Protein AF-A0A8S1NNQ7-F1 (afdb_monomer_lite)

Radius of gyration: 31.77 Å; chains: 1; bounding box: 62×39×93 Å

Sequence (143 aa):
MIASKVFKKEGKKIKADSQTQILNKNLIQQRSIQKEQLNHKQTIVELKKKQLSDIIQKFKAANLLVQRNKSLESTLKQSLFHFPILIFSSQINNQIFIRDKKYLKILMKSKVNFIADLDVVKNLYLETIDLKYLIEECQNLFI

pLDDT: mean 73.91, std 15.17, range [33.53, 92.94]

Structure (mmCIF, N/CA/C/O backbone):
data_AF-A0A8S1NNQ7-F1
#
_entry.id   AF-A0A8S1NNQ7-F1
#
loop_
_atom_site.group_PDB
_atom_site.id
_atom_site.type_symbol
_atom_site.label_atom_id
_atom_site.label_alt_id
_atom_site.label_comp_id
_atom_site.label_asym_id
_atom_site.label_entity_id
_atom_site.label_seq_id
_atom_site.pdbx_PDB_ins_code
_atom_site.Cartn_x
_atom_site.Cartn_y
_atom_site.Cartn_z
_atom_site.occupancy
_atom_site.B_iso_or_equiv
_atom_site.auth_seq_id
_atom_site.auth_comp_id
_atom_site.auth_asym_id
_atom_site.auth_atom_id
_atom_site.pdbx_PDB_model_num
ATOM 1 N N . MET A 1 1 ? -19.800 -20.104 57.943 1.00 33.53 1 MET A N 1
ATOM 2 C CA . MET A 1 1 ? -20.811 -19.570 58.879 1.00 33.53 1 MET A CA 1
ATOM 3 C C . MET A 1 1 ? -20.421 -18.132 59.206 1.00 33.53 1 MET A C 1
ATOM 5 O O . MET A 1 1 ? -19.491 -17.925 59.969 1.00 33.53 1 MET A O 1
ATOM 9 N N . ILE A 1 2 ? -21.024 -17.148 58.533 1.00 39.19 2 ILE A N 1
ATOM 10 C CA . ILE A 1 2 ? -20.759 -15.717 58.761 1.00 39.19 2 ILE A CA 1
ATOM 11 C C . ILE A 1 2 ? -22.021 -15.143 59.404 1.00 39.19 2 ILE A C 1
ATOM 13 O O . ILE A 1 2 ? -23.106 -15.248 58.839 1.00 39.19 2 ILE A O 1
ATOM 17 N N . ALA A 1 3 ? -21.887 -14.601 60.612 1.00 39.66 3 ALA A N 1
ATOM 18 C CA . ALA A 1 3 ? -22.995 -14.038 61.368 1.00 39.66 3 ALA A CA 1
ATOM 19 C C . ALA A 1 3 ? -23.382 -12.662 60.801 1.00 39.66 3 ALA A C 1
ATOM 21 O O . ALA A 1 3 ? -22.694 -11.668 61.032 1.00 39.66 3 ALA A O 1
ATOM 22 N N . SER A 1 4 ? -24.504 -12.585 60.083 1.00 45.91 4 SER A N 1
ATOM 23 C CA . SER A 1 4 ? -25.155 -11.309 59.770 1.00 45.91 4 SER A CA 1
ATOM 24 C C . SER A 1 4 ? -25.736 -10.706 61.050 1.00 45.91 4 SER A C 1
ATOM 26 O O . SER A 1 4 ? -26.842 -11.046 61.467 1.00 45.91 4 SER A O 1
ATOM 28 N N . LYS A 1 5 ? -25.001 -9.783 61.681 1.00 49.41 5 LYS A N 1
ATOM 29 C CA . LYS A 1 5 ? -25.547 -8.891 62.715 1.00 49.41 5 LYS A CA 1
ATOM 30 C C . LYS A 1 5 ? -26.535 -7.916 62.068 1.00 49.41 5 LYS A C 1
ATOM 32 O O . LYS A 1 5 ? -26.156 -6.867 61.555 1.00 49.41 5 LYS A O 1
ATOM 37 N N . VAL A 1 6 ? -27.815 -8.273 62.101 1.00 50.44 6 VAL A N 1
ATOM 38 C CA . VAL A 1 6 ? -28.929 -7.365 61.814 1.00 50.44 6 VAL A CA 1
ATOM 39 C C . VAL A 1 6 ? -29.130 -6.477 63.043 1.00 50.44 6 VAL A C 1
ATOM 41 O O . VAL A 1 6 ? -29.739 -6.891 64.027 1.00 50.44 6 VAL A O 1
ATOM 44 N N . PHE A 1 7 ? -28.613 -5.248 63.010 1.00 44.47 7 PHE A N 1
ATOM 45 C CA . PHE A 1 7 ? -28.954 -4.239 64.011 1.00 44.47 7 PHE A CA 1
ATOM 46 C C . PHE A 1 7 ? -30.371 -3.716 63.741 1.00 44.47 7 PHE A C 1
ATOM 48 O O . PHE A 1 7 ? -30.571 -2.800 62.948 1.00 44.47 7 PHE A O 1
ATOM 55 N N . LYS A 1 8 ? -31.368 -4.298 64.414 1.00 49.38 8 LYS A N 1
ATOM 56 C CA . LYS A 1 8 ? -32.649 -3.631 64.672 1.00 49.38 8 LYS A CA 1
ATOM 57 C C . LYS A 1 8 ? -32.549 -2.963 66.042 1.00 49.38 8 LYS A C 1
ATOM 59 O O . LYS A 1 8 ? -32.662 -3.633 67.061 1.00 49.38 8 LYS A O 1
ATOM 64 N N . LYS A 1 9 ? -32.330 -1.647 66.056 1.00 48.62 9 LYS A N 1
ATOM 65 C CA . LYS A 1 9 ? -32.800 -0.791 67.150 1.00 48.62 9 LYS A CA 1
ATOM 66 C C . LYS A 1 9 ? -34.024 -0.037 66.646 1.00 48.62 9 LYS A C 1
ATOM 68 O O . LYS A 1 9 ? -34.081 0.393 65.498 1.00 48.62 9 LYS A O 1
ATOM 73 N N . GLU A 1 10 ? -35.012 -0.003 67.514 1.00 48.09 10 GLU A N 1
ATOM 74 C CA . GLU A 1 10 ? -36.369 0.497 67.355 1.00 48.09 10 GLU A CA 1
ATOM 75 C C . GLU A 1 10 ? -36.482 1.796 66.530 1.00 48.09 10 GLU A C 1
ATOM 77 O O . GLU A 1 10 ? -35.750 2.767 66.715 1.00 48.09 10 GLU A O 1
ATOM 82 N N . GLY A 1 11 ? -37.444 1.814 65.604 1.00 49.06 11 GLY A N 1
ATOM 83 C CA . GLY A 1 11 ? -38.121 3.039 65.166 1.00 49.06 11 GLY A CA 1
ATOM 84 C C . GLY A 1 11 ? -37.479 3.922 64.090 1.00 49.06 11 GLY A C 1
ATOM 85 O O . GLY A 1 11 ? -38.194 4.746 63.526 1.00 49.06 11 GLY A O 1
ATOM 86 N N . LYS A 1 12 ? -36.201 3.775 63.719 1.00 51.69 12 LYS A N 1
ATOM 87 C CA . LYS A 1 12 ? -35.616 4.570 62.615 1.00 51.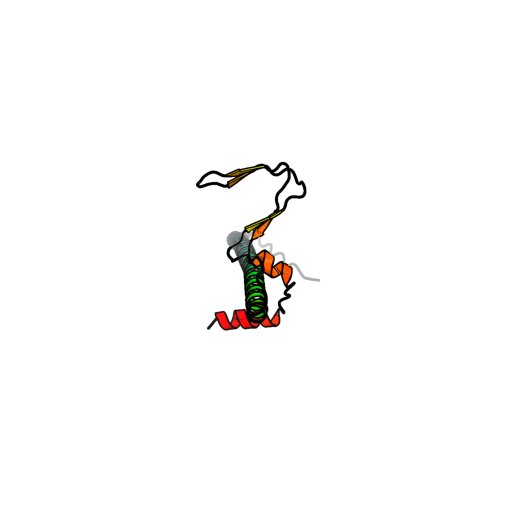69 12 LYS A CA 1
ATOM 88 C C . LYS A 1 12 ? -34.958 3.683 61.563 1.00 51.69 12 LYS A C 1
ATOM 90 O O . LYS A 1 12 ? -33.912 3.086 61.799 1.00 51.69 12 LYS A O 1
ATOM 95 N N . LYS A 1 13 ? -35.558 3.631 60.365 1.00 51.91 13 LYS A N 1
ATOM 96 C CA . LYS A 1 13 ? -34.886 3.128 59.157 1.00 51.91 13 LYS A CA 1
ATOM 97 C C . LYS A 1 13 ? -33.633 3.978 58.948 1.00 51.91 13 LYS A C 1
ATOM 99 O O . LYS A 1 13 ? -33.746 5.157 58.616 1.00 51.91 13 LYS A O 1
ATOM 104 N N . ILE A 1 14 ? -32.456 3.394 59.147 1.00 49.94 14 ILE A N 1
ATOM 105 C CA . ILE A 1 14 ? -31.200 4.003 58.713 1.00 49.94 14 ILE A CA 1
ATO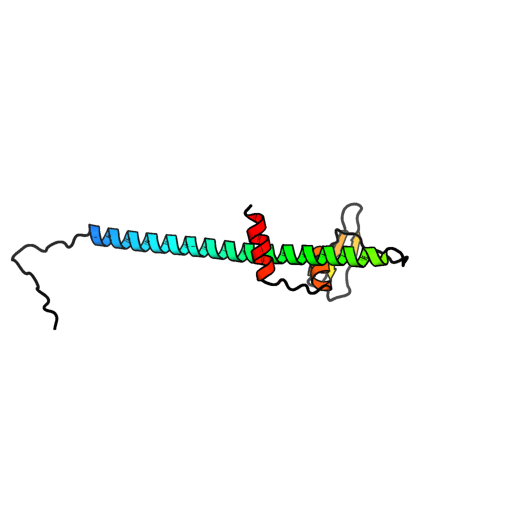M 106 C C . ILE A 1 14 ? -31.307 4.102 57.187 1.00 49.94 14 ILE A C 1
ATOM 108 O O . ILE A 1 14 ? -31.328 3.080 56.499 1.00 49.94 14 ILE A O 1
ATOM 112 N N . LYS A 1 15 ? -31.474 5.319 56.654 1.00 49.22 15 LYS A N 1
ATOM 113 C CA . LYS A 1 15 ? -31.302 5.565 55.220 1.00 49.22 15 LYS A CA 1
ATOM 114 C C . LYS A 1 15 ? -29.836 5.254 54.936 1.00 49.22 15 LYS A C 1
ATOM 116 O O . LYS A 1 15 ? -28.974 6.024 55.336 1.00 49.22 15 LYS A O 1
ATOM 121 N N . ALA A 1 16 ? -29.554 4.103 54.329 1.00 50.84 16 ALA A N 1
ATOM 122 C CA . ALA A 1 16 ? -28.240 3.857 53.753 1.00 50.84 16 ALA A CA 1
ATOM 123 C C . ALA A 1 16 ? -27.938 5.030 52.810 1.00 50.84 16 ALA A C 1
ATOM 125 O O . ALA A 1 16 ? -28.780 5.347 51.967 1.00 50.84 16 ALA A O 1
ATOM 126 N N . ASP A 1 17 ? -26.806 5.705 53.019 1.00 48.97 17 ASP A N 1
ATOM 127 C CA . ASP A 1 17 ? -26.443 6.948 52.338 1.00 48.97 17 ASP A CA 1
ATOM 128 C C . ASP A 1 17 ? -26.638 6.828 50.826 1.00 48.97 17 ASP A C 1
ATOM 130 O O . ASP A 1 17 ? -25.821 6.239 50.114 1.00 48.97 17 ASP A O 1
ATOM 134 N N . SER A 1 18 ? -27.706 7.437 50.310 1.00 51.62 18 SER A N 1
ATOM 135 C CA . SER A 1 18 ? -27.981 7.525 48.874 1.00 51.62 18 SER A CA 1
ATOM 136 C C . SER A 1 18 ? -26.841 8.215 48.117 1.00 51.62 18 SER A C 1
ATOM 138 O O . SER A 1 18 ? -26.664 7.989 46.923 1.00 51.62 18 SER A O 1
ATOM 140 N N . GLN A 1 19 ? -26.020 9.005 48.818 1.00 51.25 19 GLN A N 1
ATOM 141 C CA . GLN A 1 19 ? -24.809 9.625 48.285 1.00 51.25 19 GLN A CA 1
ATOM 142 C C . GLN A 1 19 ? -23.745 8.595 47.870 1.00 51.25 19 GLN A C 1
ATOM 144 O O . GLN A 1 19 ? -23.140 8.757 46.813 1.00 51.25 19 GLN A O 1
ATOM 149 N N . THR A 1 20 ? -23.562 7.495 48.613 1.00 54.59 20 THR A N 1
ATOM 150 C CA . THR A 1 20 ? -22.561 6.461 48.267 1.00 54.59 20 THR A CA 1
ATOM 151 C C . THR A 1 20 ? -22.957 5.640 47.038 1.00 54.59 20 THR A C 1
ATOM 153 O O . THR A 1 20 ? -22.106 5.301 46.215 1.00 54.59 20 THR A O 1
ATOM 156 N N . GLN A 1 21 ? -24.253 5.371 46.843 1.00 56.47 21 GLN A N 1
ATOM 157 C CA . GLN A 1 21 ? -24.742 4.679 45.644 1.00 56.47 21 GLN A CA 1
ATOM 158 C C . GLN A 1 21 ? -24.612 5.539 44.378 1.00 56.47 21 GLN A C 1
ATOM 160 O O . GLN A 1 21 ? -24.281 5.009 43.317 1.00 56.47 21 GLN A O 1
ATOM 165 N N . ILE A 1 22 ? -24.845 6.852 44.479 1.00 58.56 22 ILE A N 1
ATOM 166 C CA . ILE A 1 22 ? -24.683 7.793 43.359 1.00 58.56 22 ILE A CA 1
ATOM 167 C C . ILE A 1 22 ? -23.195 7.976 43.021 1.00 58.56 22 ILE A C 1
ATOM 169 O O . ILE A 1 22 ? -22.827 7.894 41.851 1.00 58.56 22 ILE A O 1
ATOM 173 N N . LEU A 1 23 ? -22.326 8.119 44.030 1.00 61.22 23 LEU A N 1
ATOM 174 C CA . LEU A 1 23 ? -20.867 8.165 43.853 1.00 61.22 23 LEU A CA 1
ATOM 175 C C . LEU A 1 23 ? -20.332 6.912 43.148 1.00 61.22 23 LEU A C 1
ATOM 177 O O . LEU A 1 23 ? -19.589 7.026 42.176 1.00 61.22 23 LEU A O 1
ATOM 181 N N . ASN A 1 24 ? -20.760 5.719 43.570 1.00 60.72 24 ASN A N 1
ATOM 182 C CA . ASN A 1 24 ? -20.329 4.467 42.946 1.00 60.72 24 ASN A CA 1
ATOM 183 C C . ASN A 1 24 ? -20.834 4.316 41.502 1.00 60.72 24 ASN A C 1
ATOM 185 O O . ASN A 1 24 ? -20.085 3.847 40.647 1.00 60.72 24 ASN A O 1
ATOM 189 N N . LYS A 1 25 ? -22.064 4.753 41.191 1.00 65.69 25 LYS A N 1
ATOM 190 C CA . LYS A 1 25 ? -22.577 4.770 39.807 1.00 65.69 25 LYS A CA 1
ATOM 191 C C . LYS A 1 25 ? -21.792 5.739 38.917 1.00 65.69 25 LYS A C 1
ATOM 193 O O . LYS A 1 25 ? -21.425 5.363 37.805 1.00 65.69 25 LYS A O 1
ATOM 198 N N . ASN A 1 26 ? -21.468 6.928 39.424 1.00 66.25 26 ASN A N 1
ATOM 199 C CA . ASN A 1 26 ? -20.672 7.922 38.700 1.00 66.25 26 ASN A CA 1
ATOM 200 C C . ASN A 1 26 ? -19.231 7.441 38.462 1.00 66.25 26 ASN A C 1
ATOM 202 O O . ASN A 1 26 ? -18.698 7.628 37.372 1.00 66.25 26 ASN A O 1
ATOM 206 N N . LEU A 1 27 ? -18.617 6.750 39.431 1.00 66.44 27 LEU A N 1
ATOM 207 C CA . LEU A 1 27 ? -17.293 6.136 39.270 1.00 66.44 27 LEU A CA 1
ATOM 208 C C . LEU A 1 27 ? -17.293 5.009 38.226 1.00 66.44 27 LEU A C 1
ATOM 210 O O . LEU A 1 27 ? -16.347 4.892 37.448 1.00 66.44 27 LEU A O 1
ATOM 214 N N . ILE A 1 28 ? -18.345 4.185 38.179 1.00 67.25 28 ILE A N 1
ATOM 215 C CA . ILE A 1 28 ? -18.485 3.127 37.165 1.00 67.25 28 ILE A CA 1
ATOM 216 C C . ILE A 1 28 ? -18.651 3.738 35.767 1.00 67.25 28 ILE A C 1
ATOM 218 O O . ILE A 1 28 ? -17.988 3.286 34.835 1.00 67.25 28 ILE A O 1
ATOM 222 N N . GLN A 1 29 ? -19.460 4.793 35.630 1.00 68.81 29 GLN A N 1
ATOM 223 C CA . GLN A 1 29 ? -19.620 5.524 34.366 1.00 68.81 29 GLN A CA 1
ATOM 224 C C . GLN A 1 29 ? -18.326 6.225 33.923 1.00 68.81 29 GLN A C 1
ATOM 226 O O . GLN A 1 29 ? -17.964 6.188 32.750 1.00 68.81 29 GLN A O 1
ATOM 231 N N . GLN A 1 30 ? -17.568 6.819 34.847 1.00 71.38 30 GLN A N 1
ATOM 232 C CA . GLN A 1 30 ? -16.258 7.395 34.526 1.00 71.38 30 GLN A CA 1
ATOM 233 C C . GLN A 1 30 ? -15.265 6.325 34.059 1.00 71.38 30 GLN A C 1
ATOM 235 O O . GLN A 1 30 ? -14.555 6.537 33.078 1.00 71.38 30 GLN A O 1
ATOM 240 N N . ARG A 1 31 ? -15.248 5.151 34.704 1.00 72.88 31 ARG A N 1
ATOM 241 C CA . ARG A 1 31 ? -14.412 4.019 34.277 1.00 72.88 31 ARG A CA 1
ATOM 242 C C . ARG A 1 31 ? -14.807 3.494 32.896 1.00 72.88 31 ARG A C 1
ATOM 244 O O . ARG A 1 31 ? -13.916 3.153 32.120 1.00 72.88 31 ARG A O 1
ATOM 251 N N . SER A 1 32 ? -16.100 3.437 32.564 1.00 76.50 32 SER A N 1
ATOM 252 C CA . SER A 1 32 ? -16.538 3.019 31.226 1.00 76.50 32 SER A CA 1
ATOM 253 C C . SER A 1 32 ? -16.124 4.026 30.152 1.00 76.50 32 SER A C 1
ATOM 255 O O . SER A 1 32 ? -15.554 3.615 29.145 1.00 76.50 32 SER A O 1
ATOM 257 N N . ILE A 1 33 ? -16.285 5.330 30.404 1.00 82.50 33 ILE A N 1
ATOM 258 C CA . ILE A 1 33 ? -15.847 6.396 29.484 1.00 82.50 33 ILE A CA 1
ATOM 259 C C . ILE A 1 33 ? -14.326 6.350 29.275 1.00 82.50 33 ILE A C 1
ATOM 261 O O . ILE A 1 33 ? -13.846 6.418 28.145 1.00 82.50 33 ILE A O 1
ATOM 265 N N . GLN A 1 34 ? -13.547 6.183 30.348 1.00 84.50 34 GLN A N 1
ATOM 266 C CA . GLN A 1 34 ? -12.088 6.053 30.254 1.00 84.50 34 GLN A CA 1
ATOM 267 C C . GLN A 1 34 ? -11.668 4.811 29.456 1.00 84.50 34 GLN A C 1
ATOM 269 O O . GLN A 1 34 ? -10.727 4.881 28.664 1.00 84.50 34 GLN A O 1
ATOM 274 N N . LYS A 1 35 ? -12.373 3.684 29.621 1.00 89.06 35 LYS A N 1
ATOM 275 C CA . LYS A 1 35 ? -12.118 2.454 28.858 1.00 89.06 35 LYS A CA 1
ATOM 276 C C . LYS A 1 35 ? -12.423 2.635 27.369 1.00 89.06 35 LYS A C 1
ATOM 278 O O . LYS A 1 35 ? -11.632 2.203 26.537 1.00 89.06 35 LYS A O 1
ATOM 283 N N . GLU A 1 36 ? -13.522 3.301 27.024 1.00 86.81 36 GLU A N 1
ATOM 284 C CA . GLU A 1 36 ? -13.855 3.624 25.630 1.00 86.81 36 GLU A CA 1
ATOM 285 C C . GLU A 1 36 ? -12.826 4.566 24.996 1.00 86.81 36 GLU A C 1
ATOM 287 O O . GLU A 1 36 ? -12.357 4.312 23.886 1.00 86.81 36 GLU A O 1
ATOM 292 N N . GLN A 1 37 ? -12.396 5.604 25.720 1.00 89.06 37 GLN A N 1
ATOM 293 C CA . GLN A 1 37 ? -11.330 6.503 25.267 1.00 89.06 37 GLN A CA 1
ATOM 294 C C . GLN A 1 37 ? -10.003 5.766 25.057 1.00 89.06 37 GLN A C 1
ATOM 296 O O . GLN A 1 37 ? -9.296 6.034 24.084 1.00 89.06 37 GLN A O 1
ATOM 301 N N . LEU A 1 38 ? -9.654 4.834 25.949 1.00 91.06 38 LEU A N 1
ATOM 302 C CA . LEU A 1 38 ? -8.454 4.014 25.809 1.00 91.06 38 LEU A CA 1
ATOM 303 C C . LEU A 1 38 ? -8.540 3.117 24.570 1.00 91.06 38 LEU A C 1
ATOM 305 O O . LEU A 1 38 ? -7.599 3.102 23.779 1.00 91.06 38 LEU A O 1
ATOM 309 N N . ASN A 1 39 ? -9.671 2.438 24.364 1.00 90.94 39 ASN A N 1
ATOM 310 C CA . ASN A 1 39 ? -9.900 1.605 23.183 1.00 90.94 39 ASN A CA 1
ATOM 311 C C . ASN A 1 39 ? -9.788 2.429 21.895 1.00 90.94 39 ASN A C 1
ATOM 313 O O . ASN A 1 39 ? -9.110 2.019 20.959 1.00 90.94 39 ASN A O 1
ATOM 317 N N . HIS A 1 40 ? -10.381 3.626 21.857 1.00 91.38 40 HIS A N 1
ATOM 318 C CA . HIS A 1 40 ? -10.266 4.516 20.703 1.00 91.38 40 HIS A CA 1
ATOM 319 C C . HIS A 1 40 ? -8.809 4.947 20.454 1.00 91.38 40 HIS A C 1
ATOM 321 O O . HIS A 1 40 ? -8.354 5.020 19.311 1.00 91.38 40 HIS A O 1
ATOM 327 N N . LYS A 1 41 ? -8.039 5.236 21.506 1.00 91.81 41 LYS A N 1
ATOM 328 C CA . LYS A 1 41 ? -6.611 5.548 21.347 1.00 91.81 41 LYS A CA 1
ATOM 329 C C . LYS A 1 41 ? -5.830 4.343 20.822 1.00 91.81 41 LYS A C 1
ATOM 331 O O . LYS A 1 41 ? -4.981 4.520 19.952 1.00 91.81 41 LYS A O 1
ATOM 336 N N . GLN A 1 42 ? -6.128 3.137 21.300 1.00 90.62 42 GLN A N 1
ATOM 337 C CA . GLN A 1 42 ? -5.489 1.907 20.828 1.00 90.62 42 GLN A CA 1
ATOM 338 C C . GLN A 1 42 ? -5.776 1.650 19.345 1.00 90.62 42 GLN A C 1
ATOM 340 O O . GLN A 1 42 ? -4.832 1.431 18.589 1.00 90.62 42 GLN A O 1
ATOM 345 N N . THR A 1 43 ? -7.027 1.788 18.895 1.00 92.94 43 THR A N 1
ATOM 346 C CA . THR A 1 43 ? -7.377 1.610 17.474 1.00 92.94 43 THR A CA 1
ATOM 347 C C . THR A 1 43 ? -6.693 2.638 16.572 1.00 92.94 43 THR A C 1
ATOM 349 O O . THR A 1 43 ? -6.207 2.285 15.497 1.00 92.94 43 THR A O 1
ATOM 352 N N . I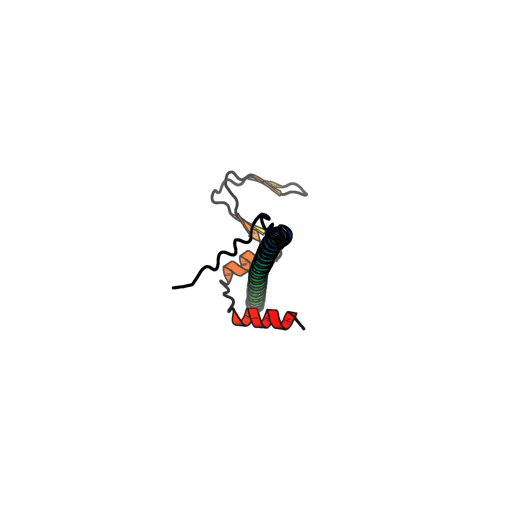LE A 1 44 ? -6.574 3.898 17.015 1.00 92.44 44 ILE A N 1
ATOM 353 C CA . ILE A 1 44 ? -5.791 4.916 16.294 1.00 92.44 44 ILE A CA 1
ATOM 354 C C . ILE A 1 44 ? -4.325 4.486 16.180 1.00 92.44 44 ILE A C 1
ATOM 356 O O . ILE A 1 44 ? -3.734 4.605 15.108 1.00 92.44 44 ILE A O 1
ATOM 360 N N . VAL A 1 45 ? -3.722 4.014 17.274 1.00 90.56 45 VAL A N 1
ATOM 361 C CA . VAL A 1 45 ? -2.313 3.595 17.284 1.00 90.56 45 VAL A CA 1
ATOM 362 C C . VAL A 1 45 ? -2.090 2.410 16.348 1.00 90.56 45 VAL A C 1
ATOM 364 O O . VAL A 1 45 ? -1.136 2.426 15.576 1.00 90.56 45 VAL A O 1
ATOM 367 N N . GLU A 1 46 ? -2.967 1.410 16.363 1.00 90.69 46 GLU A N 1
ATOM 368 C CA . GLU A 1 46 ? -2.892 0.262 15.453 1.00 90.69 46 GLU A CA 1
ATOM 369 C C . GLU A 1 46 ? -3.013 0.682 13.986 1.00 90.69 46 GLU A C 1
ATOM 371 O O . GLU A 1 46 ? -2.216 0.256 13.146 1.00 90.69 46 GLU A O 1
ATOM 376 N N . LEU A 1 47 ? -3.952 1.581 13.680 1.00 92.94 47 LEU A N 1
ATOM 377 C CA . LEU A 1 47 ? -4.122 2.119 12.336 1.00 92.94 47 LEU A CA 1
ATOM 378 C C . LEU A 1 47 ? -2.878 2.890 11.878 1.00 92.94 47 LEU A C 1
ATOM 380 O O . LEU A 1 47 ? -2.395 2.664 10.768 1.00 92.94 47 LEU A O 1
ATOM 384 N N . LYS A 1 48 ? -2.304 3.731 12.746 1.00 89.75 48 LYS A N 1
ATOM 385 C CA . LYS A 1 48 ? -1.056 4.452 12.457 1.00 89.75 48 LYS A CA 1
ATOM 386 C C . LYS A 1 48 ? 0.133 3.512 12.266 1.00 89.75 48 LYS A C 1
ATOM 388 O O . LYS A 1 48 ? 0.913 3.722 11.345 1.00 89.75 48 LYS A O 1
ATOM 393 N N . LYS A 1 49 ? 0.260 2.452 13.073 1.00 87.69 49 LYS A N 1
ATOM 394 C CA . LYS A 1 49 ? 1.304 1.424 12.893 1.00 87.69 49 LYS A CA 1
ATOM 395 C C . LYS A 1 49 ? 1.182 0.742 11.532 1.00 87.69 49 LYS A C 1
ATOM 397 O O . LYS A 1 49 ? 2.183 0.573 10.840 1.00 87.69 49 LYS A O 1
ATOM 402 N N . LYS A 1 50 ? -0.044 0.402 11.122 1.00 89.06 50 LYS A N 1
ATOM 403 C CA . LYS A 1 50 ? -0.314 -0.189 9.806 1.00 89.06 50 LYS A CA 1
ATOM 404 C C . LYS A 1 50 ? 0.045 0.770 8.667 1.00 89.06 50 LYS A C 1
ATOM 406 O O . LYS A 1 50 ? 0.680 0.351 7.706 1.00 89.06 50 LYS A O 1
ATOM 411 N N . GLN A 1 51 ? -0.325 2.046 8.787 1.00 89.88 51 GLN A N 1
ATOM 412 C CA . GLN A 1 51 ? 0.030 3.080 7.809 1.00 89.88 51 GLN A CA 1
ATOM 413 C C . GLN A 1 51 ? 1.545 3.278 7.707 1.00 89.88 51 GLN A C 1
ATOM 415 O O . GLN A 1 51 ? 2.080 3.333 6.606 1.00 89.88 51 GLN A O 1
ATOM 420 N N . LEU A 1 52 ? 2.243 3.335 8.841 1.00 89.00 52 LEU A N 1
ATOM 421 C CA . LEU A 1 52 ? 3.694 3.491 8.869 1.00 89.00 52 LEU A CA 1
ATOM 422 C C . LEU A 1 52 ? 4.401 2.298 8.215 1.00 89.00 52 LEU A C 1
ATOM 424 O O . LEU A 1 52 ? 5.302 2.483 7.403 1.00 89.00 52 LEU A O 1
ATOM 428 N N . SER A 1 53 ? 3.955 1.077 8.517 1.00 87.06 53 SER A N 1
ATOM 429 C CA . SER A 1 53 ? 4.469 -0.134 7.872 1.00 87.06 53 SER A CA 1
ATOM 430 C C . SER A 1 53 ? 4.289 -0.097 6.353 1.00 87.06 53 SER A C 1
ATOM 432 O O . SER A 1 53 ? 5.230 -0.404 5.624 1.00 87.06 53 SER A O 1
ATOM 434 N N . ASP A 1 54 ? 3.126 0.348 5.870 1.00 88.19 54 ASP A N 1
ATOM 435 C CA . ASP A 1 54 ? 2.867 0.498 4.436 1.00 88.19 54 ASP A CA 1
ATOM 436 C C . ASP A 1 54 ? 3.798 1.531 3.776 1.00 88.19 54 ASP A C 1
ATOM 438 O O . ASP A 1 54 ? 4.358 1.270 2.710 1.00 88.19 54 ASP A O 1
ATOM 442 N N . ILE A 1 55 ? 4.029 2.673 4.432 1.00 89.19 55 ILE A N 1
ATOM 443 C CA . ILE A 1 55 ? 4.946 3.717 3.950 1.00 89.19 55 ILE A CA 1
ATOM 444 C C . ILE A 1 55 ? 6.376 3.182 3.840 1.00 89.19 55 ILE A C 1
ATOM 446 O O . ILE A 1 55 ? 7.025 3.374 2.812 1.00 89.19 55 ILE A O 1
ATOM 450 N N . ILE A 1 56 ? 6.864 2.475 4.862 1.00 87.69 56 ILE A N 1
ATOM 451 C CA . ILE A 1 56 ? 8.225 1.925 4.845 1.00 87.69 56 ILE A CA 1
ATOM 452 C C . ILE A 1 56 ? 8.359 0.866 3.738 1.00 87.69 56 ILE A C 1
ATOM 454 O O . ILE A 1 56 ? 9.386 0.826 3.061 1.00 87.69 56 ILE A O 1
ATOM 458 N N . GLN A 1 57 ? 7.322 0.049 3.491 1.00 86.00 57 GLN A N 1
ATOM 459 C CA . GLN A 1 57 ? 7.333 -0.950 2.408 1.00 86.00 57 GLN A CA 1
ATOM 460 C C . GLN A 1 57 ? 7.480 -0.267 1.053 1.00 86.00 57 GLN A C 1
ATOM 462 O O . GLN A 1 57 ? 8.325 -0.651 0.246 1.00 86.00 57 GLN A O 1
ATOM 467 N N . LYS A 1 58 ? 6.686 0.782 0.830 1.00 88.75 58 LYS A N 1
ATOM 468 C CA . LYS A 1 58 ? 6.729 1.594 -0.387 1.00 88.75 58 LYS A CA 1
ATOM 469 C C . LYS A 1 58 ? 8.090 2.247 -0.588 1.00 88.75 58 LYS A C 1
ATOM 471 O O . LYS A 1 58 ? 8.623 2.206 -1.693 1.00 88.75 58 LYS A O 1
ATOM 476 N N . PHE A 1 59 ? 8.673 2.798 0.475 1.00 88.19 59 PHE A N 1
ATOM 477 C CA . PHE A 1 59 ? 9.985 3.436 0.422 1.00 88.19 59 PHE A CA 1
ATOM 478 C C . PHE A 1 59 ? 11.104 2.442 0.082 1.00 88.19 59 PHE A C 1
ATOM 480 O O . PHE A 1 59 ? 11.904 2.698 -0.818 1.00 88.19 59 PHE A O 1
ATOM 487 N N . LYS A 1 60 ? 11.134 1.276 0.744 1.00 87.06 60 LYS A N 1
ATOM 488 C CA . LYS A 1 60 ? 12.111 0.216 0.444 1.00 87.06 60 LYS A CA 1
ATOM 489 C C . LYS A 1 60 ? 11.991 -0.268 -0.997 1.00 87.06 60 LYS A C 1
ATOM 491 O O . LYS A 1 60 ? 12.989 -0.289 -1.714 1.00 87.06 60 LYS A O 1
ATOM 496 N N . ALA A 1 61 ? 10.772 -0.572 -1.440 1.00 86.44 61 ALA A N 1
ATOM 497 C CA . ALA A 1 61 ? 10.522 -1.038 -2.798 1.00 86.44 61 ALA A CA 1
ATOM 498 C C . ALA A 1 61 ? 10.933 0.014 -3.851 1.00 86.44 61 ALA A C 1
ATOM 500 O O . ALA A 1 61 ? 11.556 -0.325 -4.857 1.00 86.44 61 ALA A O 1
ATOM 501 N N . ALA A 1 62 ? 10.660 1.301 -3.602 1.00 87.75 62 ALA A N 1
ATOM 502 C CA . ALA A 1 62 ? 11.095 2.395 -4.472 1.00 87.75 62 ALA A CA 1
ATOM 503 C C . ALA A 1 62 ? 12.626 2.495 -4.566 1.00 87.75 62 ALA A C 1
ATOM 505 O O . ALA A 1 62 ? 13.168 2.598 -5.667 1.00 87.75 62 ALA A O 1
ATOM 506 N N . ASN A 1 63 ? 13.337 2.405 -3.440 1.00 87.25 63 ASN A N 1
ATOM 507 C CA . ASN A 1 63 ? 14.801 2.446 -3.433 1.00 87.25 63 ASN A CA 1
ATOM 508 C C . ASN A 1 63 ? 15.419 1.268 -4.194 1.00 87.25 63 ASN A C 1
ATOM 510 O O . ASN A 1 63 ? 16.358 1.469 -4.966 1.00 87.25 63 ASN A O 1
ATOM 514 N N . LEU A 1 64 ? 14.873 0.061 -4.035 1.00 85.50 64 LEU A N 1
ATOM 515 C CA . LEU A 1 64 ? 15.312 -1.117 -4.785 1.00 85.50 64 LEU A CA 1
ATOM 516 C C . LEU A 1 64 ? 15.062 -0.964 -6.288 1.00 85.50 64 LEU A C 1
ATOM 518 O O . LEU A 1 64 ? 15.921 -1.326 -7.093 1.00 85.50 64 LEU A O 1
ATOM 522 N N . LEU A 1 65 ? 13.927 -0.379 -6.681 1.00 85.56 65 LEU A N 1
ATOM 523 C CA . LEU A 1 65 ? 13.644 -0.067 -8.082 1.00 85.56 65 LEU A CA 1
ATOM 524 C C . LEU A 1 65 ? 14.661 0.916 -8.665 1.00 85.56 65 LEU A C 1
ATOM 526 O O . LEU A 1 65 ? 15.175 0.683 -9.759 1.00 85.56 65 LEU A O 1
ATOM 530 N N . VAL A 1 66 ? 14.988 1.981 -7.931 1.00 86.38 66 VAL A N 1
ATOM 531 C CA . VAL A 1 66 ? 16.006 2.955 -8.349 1.00 86.38 66 VAL A CA 1
ATOM 532 C C . VAL A 1 66 ? 17.374 2.287 -8.474 1.00 86.38 66 VAL A C 1
ATOM 534 O O . VAL A 1 66 ? 18.046 2.471 -9.483 1.00 86.38 66 VAL A O 1
ATOM 537 N N . GLN A 1 67 ? 17.786 1.481 -7.493 1.00 84.69 67 GLN A N 1
ATOM 538 C CA . GLN A 1 67 ? 19.065 0.765 -7.538 1.00 84.69 67 GLN A CA 1
ATOM 539 C C . GLN A 1 67 ? 19.141 -0.214 -8.714 1.00 84.69 67 GLN A C 1
ATOM 541 O O . GLN A 1 67 ? 20.143 -0.228 -9.427 1.00 84.69 67 GLN A O 1
ATOM 546 N N . ARG A 1 68 ? 18.074 -0.985 -8.963 1.00 80.75 68 ARG A N 1
ATOM 547 C CA . ARG A 1 68 ? 17.987 -1.894 -10.113 1.00 80.75 68 ARG A CA 1
ATOM 548 C C . ARG A 1 68 ? 18.077 -1.136 -11.433 1.00 80.75 68 ARG A C 1
ATOM 550 O O . ARG A 1 68 ? 18.729 -1.592 -12.359 1.00 80.75 68 ARG A O 1
ATOM 557 N N . ASN A 1 69 ? 17.399 0.000 -11.548 1.00 80.12 69 ASN A N 1
ATOM 558 C CA . ASN A 1 69 ? 17.389 0.740 -12.804 1.00 80.12 69 ASN A CA 1
ATOM 559 C C . ASN A 1 69 ? 18.718 1.479 -13.040 1.00 80.12 69 ASN A C 1
ATOM 561 O O . ASN A 1 69 ? 19.157 1.526 -14.183 1.00 80.12 69 ASN A O 1
ATOM 565 N N . LYS A 1 70 ? 19.423 1.930 -11.989 1.00 81.31 70 LYS A N 1
ATOM 566 C CA . LYS A 1 70 ? 20.787 2.489 -12.096 1.00 81.31 70 LYS A CA 1
ATOM 567 C C . LYS A 1 70 ? 21.783 1.525 -12.747 1.00 81.31 70 LYS A C 1
ATOM 569 O O . LYS A 1 70 ? 22.652 1.963 -13.490 1.00 81.31 70 LYS A O 1
ATOM 574 N N . SER A 1 71 ? 21.671 0.217 -12.498 1.00 71.12 71 SER A N 1
ATOM 575 C CA . SER A 1 71 ? 22.551 -0.776 -13.138 1.00 71.12 71 SER A CA 1
ATOM 576 C C . SER A 1 71 ? 22.173 -1.091 -14.592 1.00 71.12 71 SER A C 1
ATOM 578 O O . SER A 1 71 ? 22.983 -1.668 -15.314 1.00 71.12 71 SER A O 1
ATOM 580 N N . LEU A 1 72 ? 20.973 -0.692 -15.029 1.00 71.12 72 LEU A N 1
ATOM 581 C CA . LEU A 1 72 ? 20.417 -0.942 -16.365 1.00 71.12 72 LEU A CA 1
ATOM 582 C C . LEU A 1 72 ? 20.426 0.304 -17.270 1.00 71.12 72 LEU A C 1
ATOM 584 O O . LEU A 1 72 ? 20.160 0.187 -18.467 1.00 71.12 72 LEU A O 1
ATOM 588 N N . GLU A 1 73 ? 20.755 1.484 -16.728 1.00 63.75 73 GLU A N 1
ATOM 589 C CA . GLU A 1 73 ? 20.838 2.760 -17.463 1.00 63.75 73 GLU A CA 1
ATOM 590 C C . GLU A 1 73 ? 21.797 2.699 -18.662 1.00 63.75 73 GLU A C 1
ATOM 592 O O . GLU A 1 73 ? 21.614 3.418 -19.642 1.00 63.75 73 GLU A O 1
ATOM 597 N N . SER A 1 74 ? 22.785 1.801 -18.632 1.00 60.09 74 SER A N 1
ATOM 598 C CA . SER A 1 74 ? 23.759 1.633 -19.711 1.00 60.09 74 SER A CA 1
ATOM 599 C C . SER A 1 74 ? 23.251 0.814 -20.902 1.00 60.09 74 SER A C 1
ATOM 601 O O . SER A 1 74 ? 23.914 0.813 -21.939 1.00 60.09 74 SER A O 1
ATOM 603 N N . THR A 1 75 ? 22.123 0.092 -20.788 1.00 58.50 75 THR A N 1
ATOM 604 C CA . THR A 1 75 ? 21.886 -1.054 -21.684 1.00 58.50 75 THR A CA 1
ATOM 605 C C . THR A 1 75 ? 20.763 -0.929 -22.715 1.00 58.50 75 THR A C 1
ATOM 607 O O . THR A 1 75 ? 20.889 -1.592 -23.739 1.00 58.50 75 THR A O 1
ATOM 610 N N . LEU A 1 76 ? 19.693 -0.127 -22.577 1.00 55.22 76 LEU A N 1
ATOM 611 C CA . LEU A 1 76 ? 18.550 -0.281 -23.506 1.00 55.22 76 LEU A CA 1
ATOM 612 C C . LEU A 1 76 ? 17.738 0.984 -23.849 1.00 55.22 76 LEU A C 1
ATOM 614 O O . LEU A 1 76 ? 17.271 1.715 -22.981 1.00 55.22 76 LEU A O 1
ATOM 618 N N . LYS A 1 77 ? 17.434 1.124 -25.155 1.00 56.34 77 LYS A N 1
ATOM 619 C CA . LYS A 1 77 ? 16.340 1.926 -25.748 1.00 56.34 77 LYS A CA 1
ATOM 620 C C . LYS A 1 77 ? 14.964 1.332 -25.387 1.00 56.34 77 LYS A C 1
ATOM 622 O O . LYS A 1 77 ? 14.192 0.956 -26.267 1.00 56.34 77 LYS A O 1
ATOM 627 N N . GLN A 1 78 ? 14.675 1.156 -24.103 1.00 60.53 78 GLN A N 1
ATOM 628 C CA . GLN A 1 78 ? 13.363 0.702 -23.642 1.00 60.53 78 GLN A CA 1
ATOM 629 C C . GLN A 1 78 ? 12.424 1.892 -23.435 1.00 60.53 78 GLN A C 1
ATOM 631 O O . GLN A 1 78 ? 12.839 2.973 -23.022 1.00 60.53 78 GLN A O 1
ATOM 636 N N . SER A 1 79 ? 11.138 1.693 -23.721 1.00 60.72 79 SER A N 1
ATOM 637 C CA . SER A 1 79 ? 10.088 2.644 -23.365 1.00 60.72 79 SER A CA 1
ATOM 638 C C . SER A 1 79 ? 9.953 2.692 -21.842 1.00 60.72 79 SER A C 1
ATOM 640 O O . SER A 1 79 ? 9.436 1.756 -21.229 1.00 60.72 79 SER A O 1
ATOM 642 N N . LEU A 1 80 ? 10.453 3.767 -21.236 1.00 73.00 80 LEU A N 1
ATOM 643 C CA . LEU A 1 80 ? 10.452 3.976 -19.792 1.00 73.00 80 LEU A CA 1
ATOM 644 C C . LEU A 1 80 ? 9.195 4.735 -19.357 1.00 73.00 80 LEU A C 1
ATOM 646 O O . LEU A 1 80 ? 8.865 5.786 -19.910 1.00 73.00 80 LEU A O 1
ATOM 650 N N . PHE A 1 81 ? 8.530 4.235 -18.318 1.00 71.69 81 PHE A N 1
ATOM 651 C CA . PHE A 1 81 ? 7.498 4.980 -17.604 1.00 71.69 81 PHE A CA 1
ATOM 652 C C . PHE A 1 81 ? 8.129 5.710 -16.421 1.00 71.69 81 PHE A C 1
ATOM 654 O O . PHE A 1 81 ? 8.821 5.102 -15.606 1.00 71.69 81 PHE A O 1
ATOM 661 N N . HIS A 1 82 ? 7.886 7.015 -16.346 1.00 80.88 82 HIS A N 1
ATOM 662 C CA . HIS A 1 82 ? 8.390 7.866 -15.276 1.00 80.88 82 HIS A CA 1
ATOM 663 C C . HIS A 1 82 ? 7.292 8.094 -14.243 1.00 80.88 82 HIS A C 1
ATOM 665 O O . HIS A 1 82 ? 6.130 8.281 -14.598 1.00 80.88 82 HIS A O 1
ATOM 671 N N . PHE A 1 83 ? 7.679 8.090 -12.974 1.00 83.06 83 PHE A N 1
ATOM 672 C CA . PHE A 1 83 ? 6.807 8.429 -11.856 1.00 83.06 83 PHE A CA 1
ATOM 673 C C . PHE A 1 83 ? 6.538 9.948 -11.840 1.00 83.06 83 PHE A C 1
ATOM 675 O O . PHE A 1 83 ? 7.422 10.710 -12.240 1.00 83.06 83 PHE A O 1
ATOM 682 N N . PRO A 1 84 ? 5.364 10.415 -11.371 1.00 88.94 84 PRO A N 1
ATOM 683 C CA . PRO A 1 84 ? 4.255 9.644 -10.801 1.00 88.94 84 PRO A CA 1
ATOM 684 C C . PRO A 1 84 ? 3.347 9.016 -11.870 1.00 88.94 84 PRO A C 1
ATOM 686 O O . PRO A 1 84 ? 3.080 9.616 -12.912 1.00 88.94 84 PRO A O 1
ATOM 689 N N . ILE A 1 85 ? 2.824 7.821 -11.587 1.00 87.38 85 ILE A N 1
ATOM 690 C CA . ILE A 1 85 ? 1.889 7.102 -12.467 1.00 87.38 85 ILE A CA 1
ATOM 691 C C . ILE A 1 85 ? 0.610 6.693 -11.735 1.00 87.38 85 ILE A C 1
ATOM 693 O O . ILE A 1 85 ? 0.588 6.464 -10.529 1.00 87.38 85 ILE A O 1
ATOM 697 N N . LEU A 1 86 ? -0.471 6.547 -12.493 1.00 87.31 86 LEU A N 1
ATOM 698 C CA . LEU A 1 86 ? -1.699 5.921 -12.023 1.00 87.31 86 LEU A CA 1
ATOM 699 C C . LEU A 1 86 ? -2.077 4.834 -13.019 1.00 87.31 86 LEU A C 1
ATOM 701 O O . LEU A 1 86 ? -2.322 5.124 -14.190 1.00 87.31 86 LEU A O 1
ATOM 705 N N . ILE A 1 87 ? -2.117 3.589 -12.554 1.00 87.12 87 ILE A N 1
ATOM 706 C CA . ILE A 1 87 ? -2.524 2.457 -13.381 1.00 87.12 87 ILE A CA 1
ATOM 707 C C . ILE A 1 87 ? -3.975 2.144 -13.063 1.00 87.12 87 ILE A C 1
ATOM 709 O O . ILE A 1 87 ? -4.370 2.069 -11.900 1.00 87.12 87 ILE A O 1
ATOM 713 N N . PHE A 1 88 ? -4.771 1.927 -14.100 1.00 86.25 88 PHE A N 1
ATOM 714 C CA . PHE A 1 88 ? -6.099 1.362 -13.951 1.00 86.25 88 PHE A CA 1
ATOM 715 C C . PHE A 1 88 ? -6.204 0.088 -14.785 1.00 86.25 88 PHE A C 1
ATOM 717 O O . PHE A 1 88 ? -5.643 -0.013 -15.874 1.00 86.25 88 PHE A O 1
ATOM 724 N N . SER A 1 89 ? -6.909 -0.905 -14.253 1.00 83.38 89 SER A N 1
ATOM 725 C CA . SER A 1 89 ? -7.175 -2.171 -14.935 1.00 83.38 89 SER A CA 1
ATOM 726 C C . SER A 1 89 ? -8.667 -2.491 -14.895 1.00 83.38 89 SER A C 1
ATOM 728 O O . SER A 1 89 ? -9.381 -2.128 -13.956 1.00 83.38 89 SER A O 1
ATOM 730 N N . SER A 1 90 ? -9.145 -3.151 -15.946 1.00 80.31 90 SER A N 1
ATOM 731 C CA . SER A 1 90 ? -10.535 -3.576 -16.107 1.00 80.31 90 SER A CA 1
ATOM 732 C C . SER A 1 90 ? -10.561 -4.971 -16.713 1.00 80.31 90 SER A C 1
ATOM 734 O O . SER A 1 90 ? -9.745 -5.291 -17.572 1.00 80.31 90 SER A O 1
ATOM 736 N N . GLN A 1 91 ? -11.517 -5.787 -16.272 1.00 74.75 91 GLN A N 1
ATOM 737 C CA . GLN A 1 91 ? -11.691 -7.169 -16.728 1.00 74.75 91 GLN A CA 1
ATOM 738 C C . GLN A 1 91 ? -12.266 -7.269 -18.151 1.00 74.75 91 GLN A C 1
ATOM 740 O O . GLN A 1 91 ? -12.167 -8.318 -18.776 1.00 74.75 91 GLN A O 1
ATOM 745 N N . ILE A 1 92 ? -12.872 -6.193 -18.668 1.00 70.38 92 ILE A N 1
ATOM 746 C CA . ILE A 1 92 ? -13.498 -6.159 -19.995 1.00 70.38 92 ILE A CA 1
ATOM 747 C C . ILE A 1 92 ? -12.767 -5.145 -20.884 1.00 70.38 92 ILE A C 1
ATOM 749 O O . ILE A 1 92 ? -12.536 -4.002 -20.475 1.00 70.38 92 ILE A O 1
ATOM 753 N N . ASN A 1 93 ? -12.470 -5.555 -22.123 1.00 65.62 93 ASN A N 1
ATOM 754 C CA . ASN A 1 93 ? -11.726 -4.783 -23.131 1.00 65.62 93 ASN A CA 1
ATOM 755 C C . ASN A 1 93 ? -12.520 -3.632 -23.781 1.00 65.62 93 ASN A C 1
ATOM 757 O O . ASN A 1 93 ? -11.983 -2.904 -24.610 1.00 65.62 93 ASN A O 1
ATOM 761 N N . ASN A 1 94 ? -13.784 -3.422 -23.406 1.00 65.50 94 ASN A N 1
ATOM 762 C CA . ASN A 1 94 ? -14.639 -2.395 -24.007 1.00 65.50 94 ASN A CA 1
ATOM 763 C C . ASN A 1 94 ? -14.505 -1.065 -23.259 1.00 65.50 94 ASN A C 1
ATOM 765 O O . ASN A 1 94 ? -15.408 -0.660 -22.524 1.00 65.50 94 ASN A O 1
ATOM 769 N N . GLN A 1 95 ? -13.357 -0.413 -23.429 1.00 74.38 95 GLN A N 1
ATOM 770 C CA . GLN A 1 95 ? -13.065 0.903 -22.863 1.00 74.38 95 GLN A CA 1
ATOM 771 C C . GLN A 1 95 ? -13.139 1.948 -23.976 1.00 74.38 95 GLN A C 1
ATOM 773 O O . GLN A 1 95 ? -12.470 1.806 -24.998 1.00 74.38 95 GLN A O 1
ATOM 778 N N . ILE A 1 96 ? -13.949 2.992 -23.789 1.00 78.19 96 ILE A N 1
ATOM 779 C CA . ILE A 1 96 ? -14.006 4.114 -24.734 1.00 78.19 96 ILE A CA 1
ATOM 780 C C . ILE A 1 96 ? -13.293 5.301 -24.098 1.00 78.19 96 ILE A C 1
ATOM 782 O O . ILE A 1 96 ? -13.703 5.795 -23.044 1.00 78.19 96 ILE A O 1
ATOM 786 N N . PHE A 1 97 ? -12.230 5.752 -24.756 1.00 82.12 97 PHE A N 1
ATOM 787 C CA . PHE A 1 97 ? -11.440 6.906 -24.348 1.00 82.12 97 PHE A CA 1
ATOM 788 C C . PHE A 1 97 ? -11.913 8.142 -25.100 1.00 82.12 97 PHE A C 1
ATOM 790 O O . PHE A 1 97 ? -11.842 8.199 -26.325 1.00 82.12 97 PHE A O 1
ATOM 797 N N . ILE A 1 98 ? -12.372 9.143 -24.359 1.00 83.94 98 ILE A N 1
ATOM 798 C CA . ILE A 1 98 ? -12.743 10.451 -24.890 1.00 83.94 98 ILE A CA 1
ATOM 799 C C . ILE A 1 98 ? -11.770 11.453 -24.285 1.00 83.94 98 ILE A C 1
ATOM 801 O O . ILE A 1 98 ? -11.757 11.665 -23.072 1.00 83.94 98 ILE A O 1
ATOM 805 N N . ARG A 1 99 ? -10.905 12.023 -25.123 1.00 85.12 99 ARG A N 1
ATOM 806 C CA . ARG A 1 99 ? -9.858 12.948 -24.694 1.00 85.12 99 ARG A CA 1
ATOM 807 C C . ARG A 1 99 ? -10.170 14.357 -25.179 1.00 85.12 99 ARG A C 1
ATOM 809 O O . ARG A 1 99 ? -10.188 14.600 -26.379 1.00 85.12 99 ARG A O 1
ATOM 816 N N . ASP A 1 100 ? -10.288 15.273 -24.230 1.00 84.88 100 ASP A N 1
ATOM 817 C CA . ASP A 1 100 ? -10.282 16.714 -24.459 1.00 84.88 100 ASP A CA 1
ATOM 818 C C . ASP A 1 100 ? -8.907 17.299 -24.096 1.00 84.88 100 ASP A C 1
ATOM 820 O O . ASP A 1 100 ? -8.041 16.621 -23.537 1.00 84.88 100 ASP A O 1
ATOM 824 N N . LYS A 1 101 ? -8.687 18.594 -24.367 1.00 84.12 101 LYS A N 1
ATOM 825 C CA . LYS A 1 101 ? -7.411 19.272 -24.051 1.00 84.12 101 LYS A CA 1
ATOM 826 C C . LYS A 1 101 ? -7.038 19.222 -22.560 1.00 84.12 101 LYS A C 1
ATOM 828 O O . LYS A 1 101 ? -5.856 19.276 -22.239 1.00 84.12 101 LYS A O 1
ATOM 833 N N . LYS A 1 102 ? -8.027 19.130 -21.663 1.00 90.94 102 LYS A N 1
ATOM 834 C CA . LYS A 1 102 ? -7.839 19.154 -20.200 1.00 90.94 102 LYS A CA 1
ATOM 835 C C . LYS A 1 102 ? -8.249 17.856 -19.497 1.00 90.94 102 LYS A C 1
ATOM 837 O O . LYS A 1 102 ? -7.760 17.586 -18.406 1.00 90.94 102 LYS A O 1
ATOM 842 N N . TYR A 1 103 ? -9.132 17.062 -20.099 1.00 87.50 103 TYR A N 1
ATOM 843 C CA . TYR A 1 103 ? -9.745 15.912 -19.438 1.00 87.50 103 TYR A CA 1
ATOM 844 C C . TYR A 1 103 ? -9.623 14.657 -20.291 1.00 87.50 103 TYR A C 1
ATOM 846 O O . TYR A 1 103 ? -9.788 14.696 -21.508 1.00 87.50 103 TYR A O 1
ATOM 854 N N . LEU A 1 104 ? -9.379 13.532 -19.629 1.00 85.19 104 LEU A N 1
ATOM 855 C CA . LEU A 1 104 ? -9.536 12.208 -20.209 1.00 85.19 104 LEU A CA 1
ATOM 856 C C . LEU A 1 104 ? -10.747 11.558 -19.544 1.00 85.19 104 LEU A C 1
ATOM 858 O O . LEU A 1 104 ? -10.718 11.252 -18.354 1.00 85.19 104 LEU A O 1
ATOM 862 N N . LYS A 1 105 ? -11.818 11.363 -20.309 1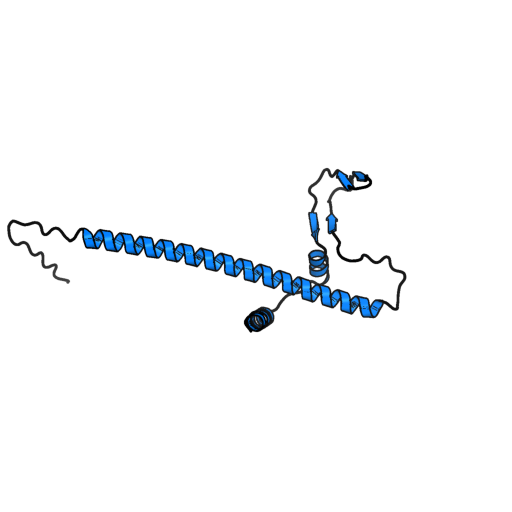.00 87.12 105 LYS A N 1
ATOM 863 C CA . LYS A 1 105 ? -12.997 10.622 -19.874 1.00 87.12 105 LYS A CA 1
ATOM 864 C C . LYS A 1 105 ? -12.875 9.187 -20.364 1.00 87.12 105 LYS A C 1
ATOM 866 O O . LYS A 1 105 ? -12.750 8.937 -21.560 1.00 87.12 105 LYS A O 1
ATOM 871 N N . ILE A 1 106 ? -12.925 8.247 -19.429 1.00 84.50 106 ILE A N 1
ATOM 872 C CA . ILE A 1 106 ? -12.848 6.816 -19.717 1.00 84.50 106 ILE A CA 1
ATOM 873 C C . ILE A 1 106 ? -14.218 6.223 -19.401 1.00 84.50 106 ILE A C 1
ATOM 875 O O . ILE A 1 106 ? -14.638 6.189 -18.245 1.00 84.50 106 ILE A O 1
ATOM 879 N N . LEU A 1 107 ? -14.949 5.810 -20.434 1.00 84.12 107 LEU A N 1
ATOM 880 C CA . LEU A 1 107 ? -16.232 5.130 -20.278 1.00 84.12 107 LEU 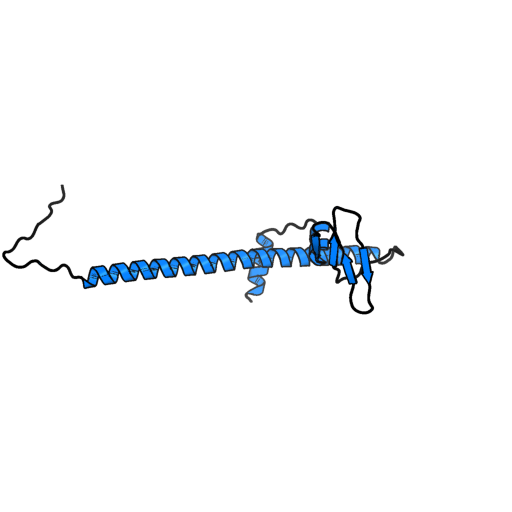A CA 1
ATOM 881 C C . LEU A 1 107 ? -15.971 3.633 -20.138 1.00 84.12 107 LEU A C 1
ATOM 883 O O . LEU A 1 107 ? -15.464 2.993 -21.062 1.00 84.12 107 LEU A O 1
ATOM 887 N N . MET A 1 108 ? -16.322 3.086 -18.975 1.00 80.06 108 MET A N 1
ATOM 888 C CA . MET A 1 108 ? -16.088 1.685 -18.628 1.00 80.06 108 MET A CA 1
ATOM 889 C C . MET A 1 108 ? -17.404 1.045 -18.186 1.00 80.06 108 MET A C 1
ATOM 891 O O . MET A 1 108 ? -18.159 1.637 -17.419 1.00 80.06 108 MET A O 1
ATOM 895 N N . LYS A 1 109 ? -17.691 -0.160 -18.693 1.00 80.38 109 LYS A N 1
ATOM 896 C CA . LYS A 1 109 ? -18.911 -0.919 -18.350 1.00 80.38 109 LYS A CA 1
ATOM 897 C C . LYS A 1 109 ? -18.764 -1.766 -17.079 1.00 80.38 109 LYS A C 1
ATOM 899 O O . LYS A 1 109 ? -19.762 -2.231 -16.543 1.00 80.38 109 LYS A O 1
ATOM 904 N N . SER A 1 110 ? -17.536 -1.978 -16.611 1.00 80.69 110 SER A N 1
ATOM 905 C CA . SER A 1 110 ? -17.197 -2.833 -15.469 1.00 80.69 110 SER A CA 1
ATOM 906 C C . SER A 1 110 ? -16.464 -2.062 -14.379 1.00 80.69 110 SER A C 1
ATOM 908 O O . SER A 1 110 ? -15.922 -0.982 -14.617 1.00 80.69 110 SER A O 1
ATOM 910 N N . LYS A 1 111 ? -16.424 -2.650 -13.177 1.00 82.88 111 LYS A N 1
ATOM 911 C CA . LYS A 1 111 ? -15.639 -2.128 -12.057 1.00 82.88 111 LYS A CA 1
ATOM 912 C C . LYS A 1 111 ? -14.164 -2.017 -12.451 1.00 82.88 111 LYS A C 1
ATOM 914 O O . LYS A 1 111 ? -13.606 -2.923 -13.067 1.00 82.88 111 LYS A O 1
ATOM 919 N N . VAL A 1 112 ? -13.561 -0.898 -12.065 1.00 83.25 112 VAL A N 1
ATOM 920 C CA . VAL A 1 112 ? -12.181 -0.529 -12.382 1.00 83.25 112 VAL A CA 1
ATOM 921 C C . VAL A 1 112 ? -11.365 -0.567 -11.104 1.00 83.25 112 VAL A C 1
ATOM 923 O O . VAL A 1 112 ? -11.814 -0.062 -10.073 1.00 83.25 112 VAL A O 1
ATOM 926 N N . ASN A 1 113 ? -10.166 -1.137 -11.180 1.00 85.81 113 ASN A N 1
ATOM 927 C CA . ASN A 1 113 ? -9.211 -1.105 -10.082 1.00 85.81 113 ASN A CA 1
ATOM 928 C C . ASN A 1 113 ? -8.118 -0.095 -10.407 1.00 85.81 113 ASN A C 1
ATOM 930 O O . ASN A 1 113 ? -7.438 -0.235 -11.424 1.00 85.81 113 ASN A O 1
ATOM 934 N N . PHE A 1 114 ? -7.961 0.897 -9.536 1.00 87.88 114 PHE A N 1
ATOM 935 C CA . PHE A 1 114 ? -6.888 1.880 -9.599 1.00 87.88 114 PHE A CA 1
ATOM 936 C C . PHE A 1 114 ? -5.771 1.475 -8.647 1.00 87.88 114 PHE A C 1
ATOM 938 O O . PHE A 1 114 ? -6.033 1.071 -7.515 1.00 87.88 114 PHE A O 1
ATOM 945 N N . ILE A 1 115 ? -4.536 1.592 -9.116 1.00 89.25 115 ILE A N 1
ATOM 946 C CA . ILE A 1 115 ? -3.335 1.305 -8.344 1.00 89.25 115 ILE A CA 1
ATOM 947 C C . ILE A 1 115 ? -2.409 2.507 -8.501 1.00 89.25 115 ILE A C 1
ATOM 949 O O . ILE A 1 115 ? -2.060 2.892 -9.622 1.00 89.25 115 ILE A O 1
ATOM 953 N N . ALA A 1 116 ? -2.059 3.115 -7.371 1.00 89.44 116 ALA A N 1
ATOM 954 C CA . ALA A 1 116 ? -1.114 4.216 -7.329 1.00 89.44 116 ALA A CA 1
ATOM 955 C C . ALA A 1 116 ? 0.309 3.710 -7.570 1.00 89.44 116 ALA A C 1
ATOM 957 O O . ALA A 1 116 ? 0.636 2.550 -7.329 1.00 89.44 116 ALA A O 1
ATOM 958 N N . ASP A 1 117 ? 1.159 4.605 -8.034 1.00 86.31 117 ASP A N 1
ATOM 959 C CA . ASP A 1 117 ? 2.541 4.340 -8.388 1.00 86.31 117 ASP A CA 1
ATOM 960 C C . ASP A 1 117 ? 3.337 3.496 -7.376 1.00 86.31 117 ASP A C 1
ATOM 962 O O . ASP A 1 117 ? 3.835 2.428 -7.726 1.00 86.31 117 ASP A O 1
ATOM 966 N N . LEU A 1 118 ? 3.426 3.909 -6.114 1.00 88.00 118 LEU A N 1
ATOM 967 C CA . LEU A 1 118 ? 4.189 3.189 -5.093 1.00 88.00 118 LEU A CA 1
ATOM 968 C C . LEU A 1 118 ? 3.553 1.847 -4.713 1.00 88.00 118 LEU A C 1
ATOM 970 O O . LEU A 1 118 ? 4.267 0.927 -4.319 1.00 88.00 118 LEU A O 1
ATOM 974 N N . ASP A 1 119 ? 2.234 1.703 -4.869 1.00 86.44 119 ASP A N 1
ATOM 975 C CA . ASP A 1 119 ? 1.553 0.416 -4.701 1.00 86.44 119 ASP A CA 1
ATOM 976 C C . ASP A 1 119 ? 1.919 -0.558 -5.833 1.00 86.44 119 ASP A C 1
ATOM 978 O O . ASP A 1 119 ? 2.095 -1.751 -5.585 1.00 86.44 119 ASP A O 1
ATOM 982 N N . VAL A 1 120 ? 2.114 -0.061 -7.064 1.00 84.56 120 VAL A N 1
ATOM 983 C CA . VAL A 1 120 ? 2.653 -0.868 -8.173 1.00 84.56 120 VAL A CA 1
ATOM 984 C C . VAL A 1 120 ? 4.048 -1.373 -7.817 1.00 84.56 120 VAL A C 1
ATOM 986 O O . VAL A 1 120 ? 4.314 -2.567 -7.937 1.00 84.56 120 VAL A O 1
ATOM 989 N N . VAL A 1 121 ? 4.929 -0.488 -7.338 1.00 84.19 121 VAL A N 1
ATOM 990 C CA . VAL A 1 121 ? 6.307 -0.862 -6.980 1.00 84.19 121 VAL A CA 1
ATOM 991 C C . VAL A 1 121 ? 6.321 -1.867 -5.834 1.00 84.19 121 VAL A C 1
ATOM 993 O O . VAL A 1 121 ? 7.001 -2.886 -5.917 1.00 84.19 121 VAL A O 1
ATOM 996 N N . LYS A 1 122 ? 5.512 -1.642 -4.799 1.00 84.75 122 LYS A N 1
ATOM 997 C CA . LYS A 1 122 ? 5.355 -2.579 -3.685 1.00 84.75 122 LYS A CA 1
ATOM 998 C C . LYS A 1 122 ? 4.942 -3.979 -4.160 1.00 84.75 122 LYS A C 1
ATOM 1000 O O . LYS A 1 122 ? 5.518 -4.966 -3.709 1.00 84.75 122 LYS A O 1
ATOM 1005 N N . ASN A 1 123 ? 3.990 -4.070 -5.091 1.00 82.31 123 ASN A N 1
ATOM 1006 C CA . ASN A 1 123 ? 3.526 -5.349 -5.637 1.00 82.31 123 ASN A CA 1
ATOM 1007 C C . ASN A 1 123 ? 4.590 -6.067 -6.484 1.00 82.31 123 ASN A C 1
ATOM 1009 O O . ASN A 1 123 ? 4.592 -7.293 -6.530 1.00 82.31 123 ASN A O 1
ATOM 1013 N N . LEU A 1 124 ? 5.490 -5.328 -7.140 1.00 76.50 124 LEU A N 1
ATOM 1014 C CA . LEU A 1 124 ? 6.559 -5.907 -7.962 1.00 76.50 124 LEU A CA 1
ATOM 1015 C C . LEU A 1 124 ? 7.669 -6.565 -7.132 1.00 76.50 124 LEU A C 1
ATOM 1017 O O . LEU A 1 124 ? 8.253 -7.544 -7.587 1.00 76.50 124 LEU A O 1
ATOM 1021 N N . TYR A 1 125 ? 7.963 -6.034 -5.943 1.00 68.62 125 TYR A N 1
ATOM 1022 C CA . TYR A 1 125 ? 9.079 -6.495 -5.107 1.00 68.62 125 TYR A CA 1
ATOM 1023 C C . TYR A 1 125 ? 8.654 -7.403 -3.939 1.00 68.62 125 TYR A C 1
ATOM 1025 O O . TYR A 1 125 ? 9.519 -7.977 -3.291 1.00 68.62 125 TYR A O 1
ATOM 1033 N N . LEU A 1 126 ? 7.345 -7.575 -3.681 1.00 63.50 126 LEU A N 1
ATOM 1034 C CA . LEU A 1 126 ? 6.795 -8.417 -2.596 1.00 63.50 126 LEU A CA 1
ATOM 1035 C C . LEU A 1 126 ? 7.504 -8.212 -1.237 1.00 63.50 126 LEU A C 1
ATOM 1037 O O . LEU A 1 126 ? 7.733 -9.157 -0.484 1.00 63.50 126 LEU A O 1
ATOM 1041 N N . GLU A 1 127 ? 7.842 -6.962 -0.912 1.00 61.28 127 GLU A N 1
ATOM 1042 C CA . GLU A 1 127 ? 8.639 -6.621 0.269 1.00 61.28 127 GLU A CA 1
ATOM 1043 C C . GLU A 1 127 ? 7.900 -6.920 1.584 1.00 61.28 127 GLU A C 1
ATOM 1045 O 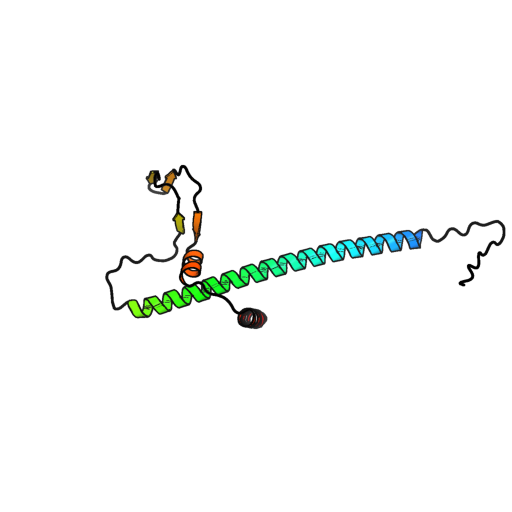O . GLU A 1 127 ? 6.883 -6.301 1.923 1.00 61.28 127 GLU A O 1
ATOM 1050 N N . THR A 1 128 ? 8.455 -7.829 2.384 1.00 57.91 128 THR A N 1
ATOM 1051 C CA . THR A 1 128 ? 8.031 -8.069 3.767 1.00 57.91 128 THR A CA 1
ATOM 1052 C C . THR A 1 128 ? 8.900 -7.260 4.721 1.00 57.91 128 THR A C 1
ATOM 1054 O O . THR A 1 128 ? 10.124 -7.338 4.669 1.00 57.91 128 THR A O 1
ATOM 1057 N N . ILE A 1 129 ? 8.283 -6.500 5.628 1.00 56.47 129 ILE A N 1
ATOM 1058 C CA . ILE A 1 129 ? 9.022 -5.809 6.689 1.00 56.47 129 ILE A CA 1
ATOM 1059 C C . ILE A 1 129 ? 9.060 -6.689 7.926 1.00 56.47 129 ILE A C 1
ATOM 1061 O O . ILE A 1 129 ? 8.012 -7.073 8.443 1.00 56.47 129 ILE A O 1
ATOM 1065 N N . ASP A 1 130 ? 10.268 -6.938 8.425 1.00 62.16 130 ASP A N 1
ATOM 1066 C CA . ASP A 1 130 ? 10.464 -7.484 9.762 1.00 62.16 130 ASP A CA 1
ATOM 1067 C C . ASP A 1 130 ? 10.015 -6.459 10.818 1.00 62.16 130 ASP A C 1
ATOM 1069 O O . ASP A 1 130 ? 10.397 -5.284 10.790 1.00 62.16 130 ASP A O 1
ATOM 1073 N N . LEU A 1 131 ? 9.206 -6.920 11.771 1.00 64.56 131 LEU A N 1
ATOM 1074 C CA . LEU A 1 131 ? 8.713 -6.150 12.912 1.00 64.56 131 LEU A CA 1
ATOM 1075 C C . LEU A 1 131 ? 9.850 -5.488 13.702 1.00 64.56 131 LEU A C 1
ATOM 1077 O O . LEU A 1 131 ? 9.654 -4.391 14.221 1.00 64.56 131 LEU A O 1
ATOM 1081 N N . LYS A 1 132 ? 11.034 -6.112 13.759 1.00 72.00 132 LYS A N 1
ATOM 1082 C CA . LYS A 1 132 ? 12.216 -5.538 14.424 1.00 72.00 132 LYS A CA 1
ATOM 1083 C C . LYS A 1 132 ? 12.669 -4.229 13.780 1.00 72.00 132 LYS A C 1
ATOM 1085 O O . LYS A 1 132 ? 12.800 -3.226 14.473 1.00 72.00 132 LYS A O 1
ATOM 1090 N N . TYR A 1 133 ? 12.795 -4.217 12.454 1.00 70.62 133 TYR A N 1
ATOM 1091 C CA . TYR A 1 133 ? 13.187 -3.028 11.693 1.00 70.62 133 TYR A CA 1
ATOM 1092 C C . TYR A 1 133 ? 12.161 -1.894 11.836 1.00 70.62 133 TYR A C 1
ATOM 1094 O O . TYR A 1 133 ? 12.519 -0.725 11.939 1.00 70.62 133 TYR A O 1
ATOM 1102 N N . LEU A 1 134 ? 10.867 -2.231 11.885 1.00 66.44 134 LEU A N 1
ATOM 1103 C CA . LEU A 1 134 ? 9.816 -1.235 12.110 1.00 66.44 134 LEU A CA 1
ATOM 1104 C C . LEU A 1 134 ? 9.953 -0.566 13.487 1.00 66.44 134 LEU A C 1
ATOM 1106 O O . LEU A 1 134 ? 9.734 0.637 13.608 1.00 66.44 134 LEU A O 1
ATOM 1110 N N . ILE A 1 135 ? 10.285 -1.342 14.523 1.00 72.69 135 ILE A N 1
ATOM 1111 C CA . ILE A 1 135 ? 10.463 -0.833 15.889 1.00 72.69 135 ILE A CA 1
ATOM 1112 C C . ILE A 1 135 ? 11.686 0.086 15.963 1.00 72.69 135 ILE A C 1
ATOM 1114 O O . ILE A 1 135 ? 11.585 1.148 16.570 1.00 72.69 135 ILE A O 1
ATOM 1118 N N . GLU A 1 136 ? 12.791 -0.280 15.314 1.00 75.81 136 GLU A N 1
ATOM 1119 C CA . GLU A 1 136 ? 14.004 0.546 15.236 1.00 75.81 136 GLU A CA 1
ATOM 1120 C C . GLU A 1 136 ? 13.741 1.885 14.530 1.00 75.81 136 GLU A C 1
ATOM 1122 O O . GLU A 1 136 ? 14.046 2.938 15.084 1.00 75.81 136 GLU A O 1
ATOM 1127 N N . GLU A 1 137 ? 13.079 1.881 13.368 1.00 66.81 137 GLU A N 1
ATOM 1128 C CA . GLU A 1 137 ? 12.682 3.123 12.681 1.00 66.81 137 GLU A CA 1
ATOM 1129 C C . GLU A 1 137 ? 11.722 3.973 13.525 1.00 66.81 137 GLU A C 1
ATOM 1131 O O . GLU A 1 137 ? 11.852 5.195 13.585 1.00 66.81 137 GLU A O 1
ATOM 1136 N N . CYS A 1 138 ? 10.775 3.346 14.236 1.00 62.69 138 CYS A N 1
ATOM 1137 C CA . CYS A 1 138 ? 9.916 4.076 15.170 1.00 62.69 138 CYS A CA 1
ATOM 1138 C C . CYS A 1 138 ? 10.735 4.757 16.269 1.00 62.69 138 CYS A C 1
ATOM 1140 O O . CYS A 1 138 ? 10.452 5.903 16.591 1.00 62.69 138 CYS A O 1
ATOM 1142 N N . GLN A 1 139 ? 11.722 4.070 16.848 1.00 73.31 139 GLN A N 1
ATOM 1143 C CA . GLN A 1 139 ? 12.576 4.615 17.907 1.00 73.31 139 GLN A CA 1
ATOM 1144 C C . GLN A 1 139 ? 13.456 5.761 17.399 1.00 73.31 139 GLN A C 1
ATOM 1146 O O . GLN A 1 139 ? 13.592 6.764 18.095 1.00 73.31 139 GLN A O 1
ATOM 1151 N N . ASN A 1 140 ? 13.971 5.655 16.172 1.00 69.12 140 ASN A N 1
ATOM 1152 C CA . ASN A 1 140 ? 14.770 6.705 15.537 1.00 69.12 140 ASN A CA 1
ATOM 1153 C C . ASN A 1 140 ? 13.969 7.991 15.276 1.00 69.12 140 ASN A C 1
ATOM 1155 O O . ASN A 1 140 ? 14.538 9.075 15.303 1.00 69.12 140 ASN A O 1
ATOM 1159 N N . LEU A 1 141 ? 12.653 7.891 15.061 1.00 60.66 141 LEU A N 1
ATOM 1160 C CA . LEU A 1 141 ? 11.764 9.047 14.884 1.00 60.66 141 LEU A CA 1
ATOM 1161 C C . LEU A 1 141 ? 11.407 9.773 16.199 1.00 60.66 141 LEU A C 1
ATOM 1163 O O . LEU A 1 141 ? 10.795 10.837 16.144 1.00 60.66 141 LEU A O 1
ATOM 1167 N N . PHE A 1 142 ? 11.726 9.199 17.368 1.00 44.50 142 PHE A N 1
ATOM 1168 C CA . PHE A 1 142 ? 11.470 9.799 18.689 1.00 44.50 142 PHE A CA 1
ATOM 1169 C C . PHE A 1 142 ? 12.665 10.596 19.256 1.00 44.50 142 PHE A C 1
ATOM 1171 O O . PHE A 1 142 ? 12.587 11.042 20.404 1.00 44.50 142 PHE A O 1
ATOM 1178 N N . ILE A 1 143 ? 13.738 10.776 18.478 1.00 41.59 143 ILE A N 1
ATOM 1179 C CA . ILE A 1 143 ? 14.875 11.667 18.778 1.00 41.59 143 ILE A CA 1
ATOM 1180 C C . ILE A 1 143 ? 14.641 13.013 18.089 1.00 41.59 143 ILE A C 1
ATOM 1182 O O . ILE A 1 143 ? 14.842 14.050 18.759 1.00 41.59 143 ILE A O 1
#

Foldseek 3Di:
DDDDPDDDDPDDDPPPPPVVVVVVVVVVVVVVVVVVVVVVVVVVVVVVLVVLQLVVLLVVLVVVVVVVVVVVVPPDPDDDDDDFDKDKDDPDPPWDWDDDPPDTDIDDPGDMDIDTRSSVSSVVVVDDDDPVVSVVVVVVVVD

Secondary structure (DSSP, 8-state):
---------TT------HHHHHHHHHHHHHHHHHHHHHHHHHHHHHHHHHHHHHHHHHHHHHHHHHHHHHTTTTT----PPPSS-EEEEESSS-EEEEE-SS-EEEEESS-EEEEEHHHHHHHHHTPPPPHHHHHHHHHHTT-

Organism: NCBI:txid65129